Protein AF-A0A496T1W1-F1 (afdb_monomer_lite)

Sequence (147 aa):
QLTPLDWDQRHTVNASVSYTAKDWGASIIGQFGSGLPYTPRRSEDITTLLTNSQRKPSSYNVDLRAYKDFKFGSTTVTLFIRVFNLFDTLNELNVYDDTGRAGFTIDERKARATNPPQLINTLDDWFTNPTHYSEPRRIELGITYTF

Structure (mmCIF, N/CA/C/O backbone):
data_AF-A0A496T1W1-F1
#
_entry.id   AF-A0A496T1W1-F1
#
loop_
_atom_site.group_PDB
_atom_site.id
_atom_site.type_symbol
_atom_site.label_atom_id
_atom_site.label_alt_id
_atom_site.label_comp_id
_atom_site.label_asym_id
_atom_site.label_entity_id
_atom_site.label_seq_id
_atom_site.pdbx_PDB_ins_code
_atom_site.Cartn_x
_atom_site.Cartn_y
_atom_site.Cartn_z
_atom_site.occupancy
_atom_site.B_iso_or_equiv
_atom_site.auth_seq_id
_atom_site.auth_comp_id
_atom_site.auth_asym_id
_atom_site.auth_atom_id
_atom_site.pdbx_PDB_model_num
ATOM 1 N N . GLN A 1 1 ? 0.716 13.653 -31.613 1.00 58.72 1 GLN A N 1
ATOM 2 C CA . GLN A 1 1 ? 0.342 12.562 -30.687 1.00 58.72 1 GLN A CA 1
ATOM 3 C C . GLN A 1 1 ? 0.541 13.078 -29.269 1.00 58.72 1 GLN A C 1
ATOM 5 O O . GLN A 1 1 ? 1.545 13.739 -29.046 1.00 58.72 1 GLN A O 1
ATOM 10 N N . LEU A 1 2 ? -0.418 12.877 -28.360 1.00 70.19 2 LEU A N 1
ATOM 11 C CA . LEU A 1 2 ? -0.277 13.291 -26.958 1.00 70.19 2 LEU A CA 1
ATOM 12 C C . LEU A 1 2 ? 0.468 12.197 -26.190 1.00 70.19 2 LEU A C 1
ATOM 14 O O . LEU A 1 2 ? 0.045 11.041 -26.195 1.00 70.19 2 LEU A O 1
ATOM 18 N N . THR A 1 3 ? 1.583 12.569 -25.577 1.00 80.88 3 THR A N 1
ATOM 19 C CA . THR A 1 3 ? 2.422 11.686 -24.765 1.00 80.88 3 THR A CA 1
ATOM 20 C C . THR A 1 3 ? 1.885 11.667 -23.331 1.00 80.88 3 THR A C 1
ATOM 22 O O . THR A 1 3 ? 1.713 12.748 -22.762 1.00 80.88 3 THR A O 1
ATOM 25 N N . PRO A 1 4 ? 1.603 10.496 -22.730 1.00 85.06 4 PRO A N 1
ATOM 26 C CA . PRO A 1 4 ? 1.197 10.421 -21.328 1.00 85.06 4 PRO A CA 1
ATOM 27 C C . PRO A 1 4 ? 2.269 11.002 -20.399 1.00 85.06 4 PRO A C 1
ATOM 29 O O . PRO A 1 4 ? 3.464 10.855 -20.659 1.00 85.06 4 PRO A O 1
ATOM 32 N N . LEU A 1 5 ? 1.848 11.642 -19.308 1.00 90.19 5 LEU A N 1
ATOM 33 C CA . LEU A 1 5 ? 2.750 12.056 -18.228 1.00 90.19 5 LEU A CA 1
ATOM 34 C C . LEU A 1 5 ? 3.182 10.836 -17.403 1.00 90.19 5 LEU A C 1
ATOM 36 O O . LEU A 1 5 ? 2.465 9.838 -17.358 1.00 90.19 5 LEU A O 1
ATOM 40 N N . ASP A 1 6 ? 4.309 10.928 -16.698 1.00 88.00 6 ASP A N 1
ATOM 41 C CA . ASP A 1 6 ? 4.852 9.813 -15.898 1.00 88.00 6 ASP A CA 1
ATOM 42 C C . ASP A 1 6 ? 3.872 9.320 -14.813 1.00 88.00 6 ASP A C 1
ATOM 44 O O . ASP A 1 6 ? 3.890 8.156 -14.415 1.00 88.00 6 ASP A O 1
ATOM 48 N N . TRP A 1 7 ? 2.979 10.200 -14.353 1.00 90.69 7 TRP A N 1
ATOM 49 C CA . TRP A 1 7 ? 1.946 9.918 -13.351 1.00 90.69 7 TRP A CA 1
ATOM 50 C C . TRP A 1 7 ? 0.546 9.683 -13.946 1.00 90.69 7 TRP A C 1
ATOM 52 O O . TRP A 1 7 ? -0.440 9.669 -13.210 1.00 90.69 7 TRP A O 1
ATOM 62 N N . ASP A 1 8 ? 0.423 9.507 -15.266 1.00 92.00 8 ASP A N 1
ATOM 63 C CA . ASP A 1 8 ? -0.870 9.271 -15.920 1.00 92.00 8 ASP A CA 1
ATOM 64 C C . ASP A 1 8 ? -1.394 7.844 -15.669 1.00 92.00 8 ASP A C 1
ATOM 66 O O . ASP A 1 8 ? -1.154 6.912 -16.445 1.00 92.00 8 ASP A O 1
ATOM 70 N N . GLN A 1 9 ? -2.144 7.653 -14.582 1.00 93.44 9 GLN A N 1
ATOM 71 C CA . GLN A 1 9 ? -2.840 6.401 -14.279 1.00 93.44 9 GLN A CA 1
ATOM 72 C C . GLN A 1 9 ? -4.296 6.441 -14.773 1.00 93.44 9 GLN A C 1
ATOM 74 O O . GLN A 1 9 ? -5.069 7.305 -14.375 1.00 93.44 9 GLN A O 1
ATOM 79 N N . ARG A 1 10 ? -4.694 5.474 -15.617 1.00 93.12 10 ARG A N 1
ATOM 80 C CA . ARG A 1 10 ? -6.039 5.443 -16.234 1.00 93.12 10 ARG A CA 1
ATOM 81 C C . ARG A 1 10 ? -7.158 5.098 -15.259 1.00 93.12 10 ARG A C 1
ATOM 83 O O . ARG A 1 10 ? -8.239 5.672 -15.347 1.00 93.12 10 ARG A O 1
ATOM 90 N N . HIS A 1 11 ? -6.920 4.130 -14.376 1.00 95.50 11 HIS A N 1
ATOM 91 C CA . HIS A 1 11 ? -7.895 3.713 -13.375 1.00 95.50 11 HIS A CA 1
ATOM 92 C C . HIS A 1 11 ? -7.226 3.587 -12.014 1.00 95.50 11 HIS A C 1
ATOM 94 O O . HIS A 1 11 ? -6.225 2.880 -11.868 1.00 95.50 11 HIS A O 1
ATOM 100 N N . THR A 1 12 ? -7.839 4.229 -11.028 1.00 96.75 12 THR A N 1
ATOM 101 C CA . THR A 1 12 ? -7.475 4.133 -9.619 1.00 96.75 12 THR A CA 1
ATOM 102 C C . THR A 1 12 ? -8.754 3.912 -8.832 1.00 96.75 12 THR A C 1
ATOM 104 O O . THR A 1 12 ? -9.720 4.659 -8.992 1.00 96.75 12 THR A O 1
ATOM 107 N N . VAL A 1 13 ? -8.781 2.879 -7.997 1.00 97.75 13 VAL A N 1
ATOM 108 C CA . VAL A 1 13 ? -9.930 2.562 -7.146 1.00 97.75 13 VAL A CA 1
ATOM 109 C C . VAL A 1 13 ? -9.442 2.460 -5.712 1.00 97.75 13 VAL A C 1
ATOM 111 O O . VAL A 1 13 ? -8.541 1.682 -5.419 1.00 97.75 13 VAL A O 1
ATOM 114 N N . ASN A 1 14 ? -10.053 3.239 -4.824 1.00 97.81 14 ASN A N 1
ATOM 115 C CA . ASN A 1 14 ? -9.832 3.161 -3.386 1.00 97.81 14 ASN A CA 1
ATOM 116 C C . ASN A 1 14 ? -11.159 2.805 -2.722 1.00 97.81 14 ASN A C 1
ATOM 118 O O . ASN A 1 14 ? -12.157 3.494 -2.931 1.00 97.81 14 ASN A O 1
ATOM 122 N N . ALA A 1 15 ? -11.169 1.738 -1.934 1.00 97.81 15 ALA A N 1
ATOM 123 C CA . ALA A 1 15 ? -12.339 1.279 -1.205 1.00 97.81 15 ALA A CA 1
ATOM 124 C C . ALA A 1 15 ? -11.987 1.130 0.273 1.00 97.81 15 ALA A C 1
ATOM 126 O O . ALA A 1 15 ? -10.952 0.562 0.614 1.00 97.81 15 ALA A O 1
ATOM 127 N N . SER A 1 16 ? -12.850 1.619 1.156 1.00 97.94 16 SER A N 1
ATOM 128 C CA . SER A 1 16 ? -12.693 1.450 2.596 1.00 97.94 16 SER A CA 1
ATOM 129 C C . SER A 1 16 ? -13.970 0.889 3.200 1.00 97.94 16 SER A C 1
ATOM 131 O O . SER A 1 16 ? -15.079 1.312 2.876 1.00 97.94 16 SER A O 1
ATOM 133 N N . VAL A 1 17 ? -13.807 -0.095 4.079 1.00 98.25 17 VAL A N 1
ATOM 134 C CA . VAL A 1 17 ? -14.901 -0.708 4.826 1.00 98.25 17 VAL A CA 1
ATOM 135 C C . VAL A 1 17 ? -14.499 -0.727 6.286 1.00 98.25 17 VAL A C 1
ATOM 137 O O . VAL A 1 17 ? -13.474 -1.304 6.644 1.00 98.25 17 VAL A O 1
ATOM 140 N N . SER A 1 18 ? -15.318 -0.109 7.127 1.00 98.12 18 SER A N 1
ATOM 141 C CA . SER A 1 18 ? -15.088 -0.049 8.565 1.00 98.12 18 SER A CA 1
ATOM 142 C C . SER A 1 18 ? -16.310 -0.548 9.310 1.00 98.12 18 SER A C 1
ATOM 144 O O . SER A 1 18 ? -17.440 -0.187 8.988 1.00 98.12 18 SER A O 1
ATOM 146 N N . TYR A 1 19 ? -16.062 -1.358 10.328 1.00 98.31 19 TYR A N 1
ATOM 147 C CA . TYR A 1 19 ? -17.067 -1.842 11.252 1.00 98.31 19 TYR A CA 1
ATOM 148 C C . TYR A 1 19 ? -16.629 -1.539 12.680 1.00 98.31 19 TYR A C 1
ATOM 150 O O . TYR A 1 19 ? -15.506 -1.856 13.075 1.00 98.31 19 TYR A O 1
ATOM 158 N N . THR A 1 20 ? -17.539 -0.958 13.454 1.00 97.94 20 THR A N 1
ATOM 159 C CA . THR A 1 20 ? -17.301 -0.591 14.848 1.00 97.94 20 THR A CA 1
ATOM 160 C C . THR A 1 20 ? -18.423 -1.136 15.713 1.00 97.94 20 THR A C 1
ATOM 162 O O . THR A 1 20 ? -19.601 -0.894 15.452 1.00 97.94 20 THR A O 1
ATOM 165 N N . ALA A 1 21 ? -18.040 -1.846 16.767 1.00 96.31 21 ALA A N 1
ATOM 166 C CA . ALA A 1 21 ? -18.907 -2.306 17.836 1.00 96.31 21 ALA A CA 1
ATOM 167 C C . ALA A 1 21 ? -18.531 -1.619 19.161 1.00 96.31 21 ALA A C 1
ATOM 169 O O . ALA A 1 21 ? -17.677 -0.736 19.216 1.00 96.31 21 ALA A O 1
ATOM 170 N N . LYS A 1 22 ? -19.196 -2.015 20.252 1.00 95.06 22 LYS A N 1
ATOM 171 C CA . LYS A 1 22 ? -19.070 -1.374 21.573 1.00 95.06 22 LYS A CA 1
ATOM 172 C C . LYS A 1 22 ? -17.638 -1.352 22.126 1.00 95.06 22 LYS A C 1
ATOM 174 O O . LYS A 1 22 ? -17.282 -0.418 22.840 1.00 95.06 22 LYS A O 1
ATOM 179 N N . ASP A 1 23 ? -16.877 -2.409 21.883 1.00 96.56 23 ASP A N 1
ATOM 180 C CA . ASP A 1 23 ? -15.576 -2.660 22.505 1.00 96.56 23 ASP A CA 1
ATOM 181 C C . ASP A 1 23 ? -14.555 -3.229 21.510 1.00 96.56 23 ASP A C 1
ATOM 183 O O . ASP A 1 23 ? -13.519 -3.748 21.911 1.00 96.56 23 ASP A O 1
ATOM 187 N N . TRP A 1 24 ? -14.856 -3.199 20.213 1.00 97.88 24 TRP A N 1
ATOM 188 C CA . TRP A 1 24 ? -13.948 -3.629 19.158 1.00 97.88 24 TRP A CA 1
ATOM 189 C C . TRP A 1 24 ? -14.320 -2.978 17.836 1.00 97.88 24 TRP A C 1
ATOM 191 O O . TRP A 1 24 ? -15.464 -2.572 17.627 1.00 97.88 24 TRP A O 1
ATOM 201 N N . GLY A 1 25 ? -13.368 -2.923 16.920 1.00 98.38 25 GLY A N 1
ATOM 202 C CA . GLY A 1 25 ? -13.633 -2.503 15.555 1.00 98.38 25 GLY A CA 1
ATOM 203 C C . GLY A 1 25 ? -12.571 -3.013 14.603 1.00 98.38 25 GLY A C 1
ATOM 204 O O . GLY A 1 25 ? -11.467 -3.382 15.009 1.00 98.38 25 GLY A O 1
ATOM 205 N N . ALA A 1 26 ? -12.920 -3.041 13.326 1.00 98.38 26 ALA A N 1
ATOM 206 C CA . ALA A 1 26 ? -12.023 -3.401 12.246 1.00 98.38 26 ALA A CA 1
ATOM 207 C C . ALA A 1 26 ? -12.242 -2.479 11.046 1.00 98.38 26 ALA A C 1
ATOM 209 O O . ALA A 1 26 ? -13.343 -1.991 10.794 1.00 98.38 26 ALA A O 1
ATOM 210 N N . SER A 1 27 ? -11.180 -2.226 10.298 1.00 98.38 27 SER A N 1
ATOM 211 C CA . SER A 1 27 ? -11.187 -1.404 9.098 1.00 98.38 27 SER A CA 1
ATOM 212 C C . SER A 1 27 ? -10.288 -2.045 8.059 1.00 98.38 27 SER A C 1
ATOM 214 O O . SER A 1 27 ? -9.165 -2.434 8.371 1.00 98.38 27 SER A O 1
ATOM 216 N N . ILE A 1 28 ? -10.783 -2.143 6.834 1.00 98.25 28 ILE A N 1
ATOM 217 C CA . ILE A 1 28 ? -10.038 -2.618 5.675 1.00 98.25 28 ILE A CA 1
ATOM 218 C C . ILE A 1 28 ? -10.001 -1.490 4.653 1.00 98.25 28 ILE A C 1
ATOM 220 O O . ILE A 1 28 ? -11.022 -0.850 4.394 1.00 98.25 28 ILE A O 1
ATOM 224 N N . ILE A 1 29 ? -8.828 -1.256 4.072 1.00 98.44 29 ILE A N 1
ATOM 225 C CA . ILE A 1 29 ? -8.633 -0.310 2.975 1.00 98.44 29 ILE A CA 1
ATOM 226 C C . ILE A 1 29 ? -8.015 -1.077 1.812 1.00 98.44 29 ILE A C 1
ATOM 228 O O . ILE A 1 29 ? -6.934 -1.638 1.946 1.00 98.44 29 ILE A O 1
ATOM 232 N N . GLY A 1 30 ? -8.716 -1.113 0.683 1.00 98.12 30 GLY A N 1
ATOM 233 C CA . GLY A 1 30 ? -8.241 -1.676 -0.573 1.00 98.12 30 GLY A CA 1
ATOM 234 C C . GLY A 1 30 ? -7.908 -0.577 -1.575 1.00 98.12 30 GLY A C 1
ATOM 235 O O . GLY A 1 30 ? -8.647 0.400 -1.707 1.00 98.12 30 GLY A O 1
ATOM 236 N N . GLN A 1 31 ? -6.806 -0.753 -2.290 1.00 98.00 31 GLN A N 1
ATOM 237 C CA . GLN A 1 31 ? -6.301 0.168 -3.301 1.00 98.00 31 GLN A CA 1
ATOM 238 C C . GLN A 1 31 ? -5.974 -0.628 -4.561 1.00 98.00 31 GLN A C 1
ATOM 240 O O . GLN A 1 31 ? -5.357 -1.688 -4.479 1.00 98.00 31 GLN A O 1
ATOM 245 N N . PHE A 1 32 ? -6.374 -0.126 -5.723 1.00 98.00 32 PHE A N 1
ATOM 246 C CA . PHE A 1 32 ? -6.052 -0.695 -7.029 1.00 98.00 32 PHE A CA 1
ATOM 247 C C . PHE A 1 32 ? -5.616 0.412 -7.986 1.00 98.00 32 PHE A C 1
ATOM 249 O O . PHE A 1 32 ? -6.240 1.474 -8.032 1.00 98.00 32 PHE A O 1
ATOM 256 N N . GLY A 1 33 ? -4.588 0.139 -8.788 1.00 97.50 33 GLY A N 1
ATOM 257 C CA . GLY A 1 33 ? -4.097 1.032 -9.830 1.00 97.50 33 GLY A CA 1
ATOM 258 C C . GLY A 1 33 ? -3.774 0.280 -11.119 1.00 97.50 33 GLY A C 1
ATOM 259 O O . GLY A 1 33 ? -3.086 -0.737 -11.107 1.00 97.50 33 GLY A O 1
ATOM 260 N N . SER A 1 34 ? -4.208 0.803 -12.266 1.00 95.50 34 SER A N 1
ATOM 261 C CA . SER A 1 34 ? -4.015 0.163 -13.580 1.00 95.50 34 SER A CA 1
ATOM 262 C C . SER A 1 34 ? -2.588 0.253 -14.150 1.00 95.50 34 SER A C 1
ATOM 264 O O . SER A 1 34 ? -2.406 0.036 -15.346 1.00 95.50 34 SER A O 1
ATOM 266 N N . GLY A 1 35 ? -1.601 0.646 -13.343 1.00 94.06 35 GLY A N 1
ATOM 267 C CA . GLY A 1 35 ? -0.214 0.827 -13.775 1.00 94.06 35 GLY A CA 1
ATOM 268 C C . GLY A 1 35 ? 0.091 2.204 -14.381 1.00 94.06 35 GLY A C 1
ATOM 269 O O . GLY A 1 35 ? -0.721 2.810 -15.095 1.00 94.06 35 GLY A O 1
ATOM 270 N N . LEU A 1 36 ? 1.285 2.702 -14.061 1.00 94.19 36 LEU A N 1
ATOM 271 C CA . LEU A 1 36 ? 1.827 3.961 -14.575 1.00 94.19 36 LEU A CA 1
ATOM 272 C C . LEU A 1 36 ? 2.513 3.751 -15.931 1.00 94.19 36 LEU A C 1
ATOM 274 O O . LEU A 1 36 ? 2.964 2.638 -16.214 1.00 94.19 36 LEU A O 1
ATOM 278 N N . PRO A 1 37 ? 2.610 4.780 -16.780 1.00 93.00 37 PRO A N 1
ATOM 279 C CA . PRO A 1 37 ? 3.386 4.693 -18.003 1.00 93.00 37 PRO A CA 1
ATOM 280 C C . PRO A 1 37 ? 4.881 4.495 -17.718 1.00 93.00 37 PRO A C 1
ATOM 282 O O . PRO A 1 37 ? 5.388 4.885 -16.667 1.00 93.00 37 PRO A O 1
ATOM 285 N N . TYR A 1 38 ? 5.586 3.874 -18.658 1.00 91.62 38 TYR A N 1
ATOM 286 C CA . TYR A 1 38 ? 7.045 3.863 -18.702 1.00 91.62 38 TYR A CA 1
ATOM 287 C C . TYR A 1 38 ? 7.527 3.983 -20.148 1.00 91.62 38 TYR A C 1
ATOM 289 O O . TYR A 1 38 ? 6.788 3.724 -21.106 1.00 91.62 38 TYR A O 1
ATOM 297 N N . THR A 1 39 ? 8.781 4.397 -20.299 1.00 90.38 39 THR A N 1
ATOM 298 C CA . THR A 1 39 ? 9.435 4.538 -21.599 1.00 90.38 39 THR A CA 1
ATOM 299 C C . THR A 1 39 ? 10.245 3.277 -21.886 1.00 90.38 39 THR A C 1
ATOM 301 O O . THR A 1 39 ? 11.232 3.046 -21.191 1.00 90.38 39 THR A O 1
ATOM 304 N N . PRO A 1 40 ? 9.847 2.444 -22.863 1.00 87.44 40 PRO A N 1
ATOM 305 C CA . PRO A 1 40 ? 10.580 1.235 -23.185 1.00 87.44 40 PRO A CA 1
ATOM 306 C C . PRO A 1 40 ? 11.850 1.521 -23.995 1.00 87.44 40 PRO A C 1
ATOM 308 O O . PRO A 1 40 ? 11.873 2.407 -24.855 1.00 87.44 40 PRO A O 1
ATOM 311 N N . ARG A 1 41 ? 12.895 0.718 -23.781 1.00 85.06 41 ARG A N 1
ATOM 312 C CA . ARG A 1 41 ? 14.157 0.798 -24.527 1.00 85.06 41 ARG A CA 1
ATOM 313 C C . ARG A 1 41 ? 14.014 0.110 -25.883 1.00 85.06 41 ARG A C 1
ATOM 315 O O . ARG A 1 41 ? 13.972 -1.117 -25.961 1.00 85.06 41 ARG A O 1
ATOM 322 N N . ARG A 1 42 ? 13.991 0.875 -26.980 1.00 69.38 42 ARG A N 1
ATOM 323 C CA . ARG A 1 42 ? 14.191 0.326 -28.336 1.00 69.38 42 ARG A CA 1
ATOM 324 C C . ARG A 1 42 ? 15.678 0.283 -28.671 1.00 69.38 42 ARG A C 1
ATOM 326 O O . ARG A 1 42 ? 16.390 1.253 -28.446 1.00 69.38 42 ARG A O 1
ATOM 333 N N . SER A 1 43 ? 16.125 -0.837 -29.236 1.00 55.47 43 SER A N 1
ATOM 334 C CA . SER A 1 43 ? 17.499 -1.014 -29.725 1.00 55.47 43 SER A CA 1
ATOM 335 C C . SER A 1 43 ? 17.680 -0.667 -31.209 1.00 55.47 43 SER A C 1
ATOM 337 O O . SER A 1 43 ? 18.821 -0.492 -31.617 1.00 55.47 43 SER A O 1
ATOM 339 N N . GLU A 1 44 ? 16.605 -0.523 -32.004 1.00 53.62 44 GLU A N 1
ATOM 340 C CA . GLU A 1 44 ? 16.737 -0.471 -33.478 1.00 53.62 44 GLU A CA 1
ATOM 341 C C . GLU A 1 44 ? 16.104 0.737 -34.198 1.00 53.62 44 GLU A C 1
ATOM 343 O O . GLU A 1 44 ? 16.532 1.045 -35.302 1.00 53.62 44 GLU A O 1
ATOM 348 N N . ASP A 1 45 ? 15.162 1.482 -33.601 1.00 48.06 45 ASP A N 1
ATOM 349 C CA . ASP A 1 45 ? 14.458 2.579 -34.299 1.00 48.06 45 ASP A CA 1
ATOM 350 C C . ASP A 1 45 ? 14.401 3.86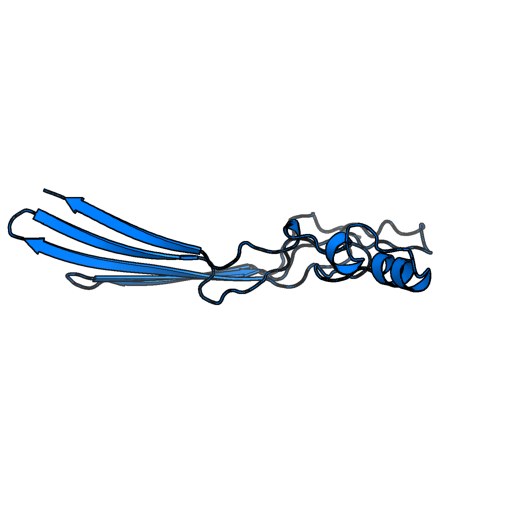0 -33.450 1.00 48.06 45 ASP A C 1
ATOM 352 O O . ASP A 1 45 ? 13.574 3.992 -32.546 1.00 48.06 45 ASP A O 1
ATOM 356 N N . ILE A 1 46 ? 15.299 4.808 -33.748 1.00 56.69 46 ILE A N 1
ATOM 357 C CA . ILE A 1 46 ? 15.491 6.091 -33.031 1.00 56.69 46 ILE A CA 1
ATOM 358 C C . ILE A 1 46 ? 14.516 7.181 -33.533 1.00 56.69 46 ILE A C 1
ATOM 360 O O . ILE A 1 46 ? 14.378 8.243 -32.932 1.00 56.69 46 ILE A O 1
ATOM 364 N N . THR A 1 47 ? 13.803 6.935 -34.635 1.00 54.09 47 THR A N 1
ATOM 365 C CA . THR A 1 47 ? 12.998 7.947 -35.345 1.00 54.09 47 THR A CA 1
ATOM 366 C C . THR A 1 47 ? 11.694 8.331 -34.639 1.00 54.09 47 THR A C 1
ATOM 368 O O . THR A 1 47 ? 11.105 9.363 -34.959 1.00 54.09 47 THR A O 1
ATOM 371 N N . THR A 1 48 ? 11.256 7.560 -33.640 1.00 58.66 48 THR A N 1
ATOM 372 C CA . THR A 1 48 ? 10.067 7.857 -32.831 1.00 58.66 48 THR A CA 1
ATOM 373 C C . THR A 1 48 ? 10.432 7.933 -31.351 1.00 58.66 48 THR A C 1
ATOM 375 O O . THR A 1 48 ? 10.728 6.912 -30.732 1.00 58.66 48 THR A O 1
ATOM 378 N N . LEU A 1 49 ? 10.371 9.133 -30.765 1.00 60.28 49 LEU A N 1
ATOM 379 C CA . LEU A 1 49 ? 10.451 9.340 -29.315 1.00 60.28 49 LEU A CA 1
ATOM 380 C C . LEU A 1 49 ? 9.205 8.730 -28.652 1.00 60.28 49 LEU A C 1
ATOM 382 O O . LEU A 1 49 ? 8.162 9.369 -28.534 1.00 60.28 49 LEU A O 1
ATOM 386 N N . LEU A 1 50 ? 9.301 7.459 -28.261 1.00 73.44 50 LEU A N 1
ATOM 387 C CA . LEU A 1 50 ? 8.232 6.681 -27.628 1.00 73.44 50 LEU A CA 1
ATOM 388 C C . LEU A 1 50 ? 8.231 6.858 -26.101 1.00 73.44 50 LEU A C 1
ATOM 390 O O . LEU A 1 50 ? 8.194 5.881 -25.349 1.00 73.44 50 LEU A O 1
ATOM 394 N N . THR A 1 51 ? 8.272 8.107 -25.639 1.00 82.88 51 THR A N 1
ATOM 395 C CA . THR A 1 51 ? 8.148 8.434 -24.214 1.00 82.88 51 THR A CA 1
ATOM 396 C C . THR A 1 51 ? 6.805 7.931 -23.686 1.00 82.88 51 THR A C 1
ATOM 398 O O . THR A 1 51 ? 5.774 8.140 -24.324 1.00 82.88 51 THR A O 1
ATOM 401 N N . ASN A 1 52 ? 6.811 7.251 -22.537 1.00 85.56 52 ASN A N 1
ATOM 402 C CA . ASN A 1 52 ? 5.600 6.775 -21.856 1.00 85.56 52 ASN A CA 1
ATOM 403 C C . ASN A 1 52 ? 4.635 5.992 -22.760 1.00 85.56 52 ASN A C 1
ATOM 405 O O . ASN A 1 52 ? 3.411 6.116 -22.671 1.00 85.56 52 ASN A O 1
ATOM 409 N N . SER A 1 53 ? 5.201 5.195 -23.668 1.00 86.81 53 SER A N 1
ATOM 410 C CA . SER A 1 53 ? 4.451 4.459 -24.688 1.00 86.81 53 SER A CA 1
ATOM 411 C C . SER A 1 53 ? 3.921 3.105 -24.208 1.00 86.81 53 SER A C 1
ATOM 413 O O . SER A 1 53 ? 3.015 2.556 -24.837 1.00 86.81 53 SER A O 1
ATOM 415 N N . GLN A 1 54 ? 4.439 2.575 -23.096 1.00 89.56 54 GLN A N 1
ATOM 416 C CA . GLN A 1 54 ? 3.987 1.328 -22.468 1.00 89.56 54 GLN A CA 1
ATOM 417 C C . GLN A 1 54 ? 3.604 1.562 -21.002 1.00 89.56 54 GLN A C 1
ATOM 419 O O . GLN A 1 54 ? 3.778 2.661 -20.478 1.00 89.56 54 GLN A O 1
ATOM 424 N N . ARG A 1 55 ? 3.004 0.561 -20.345 1.00 91.56 55 ARG A N 1
ATOM 425 C CA . ARG A 1 55 ? 2.512 0.666 -18.961 1.00 91.56 55 ARG A CA 1
ATOM 426 C C . ARG A 1 55 ? 3.080 -0.434 -18.080 1.00 91.56 55 ARG A C 1
ATOM 428 O O . ARG A 1 55 ? 3.143 -1.585 -18.501 1.00 91.56 55 ARG A O 1
ATOM 435 N N . LYS A 1 56 ? 3.448 -0.053 -16.856 1.00 95.25 56 LYS A N 1
ATOM 436 C CA . LYS A 1 56 ? 3.805 -0.972 -15.775 1.00 95.25 56 LYS A CA 1
ATOM 437 C C . LYS A 1 56 ? 2.611 -1.885 -15.455 1.00 95.25 56 LYS A C 1
ATOM 439 O O . LYS A 1 56 ? 1.468 -1.488 -15.715 1.00 95.25 56 LYS A O 1
ATOM 444 N N . PRO A 1 57 ? 2.839 -3.071 -14.869 1.00 96.00 57 PRO A N 1
ATOM 445 C CA . PRO A 1 57 ? 1.761 -3.932 -14.397 1.00 96.00 57 PRO A CA 1
ATOM 446 C C . PRO A 1 57 ? 0.816 -3.214 -13.428 1.00 96.00 57 PRO A C 1
ATOM 448 O O . PRO A 1 57 ? 1.200 -2.280 -12.721 1.00 96.00 57 PRO A O 1
ATOM 451 N N . SER A 1 58 ? -0.443 -3.652 -13.400 1.00 96.44 58 SER A N 1
ATOM 452 C CA . SER A 1 58 ? -1.408 -3.169 -12.414 1.00 96.44 58 SER A CA 1
ATOM 453 C C . SER A 1 58 ? -0.992 -3.576 -11.006 1.00 96.44 58 SER A C 1
ATOM 455 O O . SER A 1 58 ? -0.503 -4.689 -10.810 1.00 96.44 58 SER A O 1
ATOM 457 N N . SER A 1 59 ? -1.267 -2.718 -10.031 1.00 96.88 59 SER A N 1
ATOM 458 C CA . SER A 1 59 ? -1.006 -2.980 -8.620 1.00 96.88 59 SER A CA 1
ATOM 459 C C . SER A 1 59 ? -2.298 -3.025 -7.814 1.00 96.88 59 SER A C 1
ATOM 461 O O . SER A 1 59 ? -3.281 -2.351 -8.136 1.00 96.88 59 SER A O 1
ATOM 463 N N . TYR A 1 60 ? -2.290 -3.816 -6.746 1.00 97.31 60 TYR A N 1
ATOM 464 C CA . TYR A 1 60 ? -3.325 -3.780 -5.724 1.00 97.31 60 TYR A CA 1
ATOM 465 C C . TYR A 1 60 ? -2.729 -4.012 -4.339 1.00 97.31 60 TYR A C 1
ATOM 467 O O . TYR A 1 60 ? -1.801 -4.801 -4.162 1.00 97.31 60 TYR A O 1
ATOM 475 N N . ASN A 1 61 ? -3.282 -3.333 -3.344 1.00 98.06 61 ASN A N 1
ATOM 476 C CA . ASN A 1 61 ? -2.883 -3.483 -1.955 1.00 98.06 61 ASN A CA 1
ATOM 477 C C . ASN A 1 61 ? -4.114 -3.474 -1.051 1.00 98.06 61 ASN A C 1
ATOM 479 O O . ASN A 1 61 ? -5.085 -2.767 -1.324 1.00 98.06 61 ASN A O 1
ATOM 483 N N . VAL A 1 62 ? -4.072 -4.266 0.017 1.00 98.31 62 VAL A N 1
ATOM 484 C CA . VAL A 1 62 ? -5.127 -4.297 1.030 1.00 98.31 62 VAL A CA 1
ATOM 485 C C . VAL A 1 62 ? -4.494 -4.212 2.403 1.00 98.31 62 VAL A C 1
ATOM 487 O O . VAL A 1 62 ? -3.676 -5.056 2.755 1.00 98.31 62 VAL A O 1
ATOM 490 N N . ASP A 1 63 ? -4.918 -3.226 3.181 1.00 98.56 63 ASP A N 1
ATOM 491 C CA . ASP A 1 63 ? -4.474 -3.014 4.551 1.00 98.56 63 ASP A CA 1
ATOM 492 C C . ASP A 1 63 ? -5.625 -3.274 5.522 1.00 98.56 63 ASP A C 1
ATOM 494 O O . ASP A 1 63 ? -6.786 -2.964 5.243 1.00 98.56 63 ASP A O 1
ATOM 498 N N . LEU A 1 64 ? -5.295 -3.828 6.686 1.00 98.56 64 LEU A N 1
ATOM 499 C CA . LEU A 1 64 ? -6.227 -4.126 7.767 1.00 98.56 64 LEU A CA 1
ATOM 500 C C . LEU A 1 64 ? -5.796 -3.395 9.034 1.00 98.56 64 LEU A C 1
ATOM 502 O O . LEU A 1 64 ? -4.632 -3.409 9.424 1.00 98.56 64 LEU A O 1
ATOM 506 N N . ARG A 1 65 ? -6.763 -2.842 9.754 1.00 98.50 65 ARG A N 1
ATOM 507 C CA . ARG A 1 65 ? -6.607 -2.401 11.136 1.00 98.50 65 ARG A CA 1
ATOM 508 C C . ARG A 1 65 ? -7.711 -3.017 11.974 1.00 98.50 65 ARG A C 1
ATOM 510 O O . ARG A 1 65 ? -8.868 -2.952 11.586 1.00 98.50 65 ARG A O 1
ATOM 517 N N . ALA A 1 66 ? -7.379 -3.548 13.140 1.00 98.56 66 ALA A N 1
ATOM 518 C CA . ALA A 1 66 ? -8.369 -3.983 14.116 1.00 98.56 66 ALA A CA 1
ATOM 519 C C . ALA A 1 66 ? -7.963 -3.551 15.523 1.00 98.56 66 ALA A C 1
ATOM 521 O O . ALA A 1 66 ? -6.780 -3.354 15.805 1.00 98.56 66 ALA A O 1
ATOM 522 N N . TYR A 1 67 ? -8.945 -3.373 16.398 1.00 98.56 67 TYR A N 1
ATOM 523 C CA . TYR A 1 67 ? -8.712 -3.029 17.793 1.00 98.56 67 TYR A CA 1
ATOM 524 C C . TYR A 1 67 ? -9.753 -3.656 18.720 1.00 98.56 67 TYR A C 1
ATOM 526 O O . TYR A 1 67 ? -10.861 -3.995 18.296 1.00 98.56 67 TYR A O 1
ATOM 534 N N . LYS A 1 68 ? -9.379 -3.786 19.994 1.00 98.19 68 LYS A N 1
ATOM 535 C CA . LYS A 1 68 ? -10.214 -4.257 21.097 1.00 98.19 68 LYS A CA 1
ATOM 536 C C . LYS A 1 68 ? -9.984 -3.376 22.320 1.00 98.19 68 LYS A C 1
ATOM 538 O O . LYS A 1 68 ? -8.842 -3.210 22.743 1.00 98.19 68 LYS A O 1
ATOM 543 N N . ASP A 1 69 ? -11.066 -2.883 22.902 1.00 97.94 69 ASP A N 1
ATOM 544 C CA . ASP A 1 69 ? -11.063 -2.076 24.115 1.00 97.94 69 ASP A CA 1
ATOM 545 C C . ASP A 1 69 ? -11.420 -2.932 25.333 1.00 97.94 69 ASP A C 1
ATOM 547 O O . ASP A 1 69 ? -12.407 -3.670 25.339 1.00 97.94 69 ASP A O 1
ATOM 551 N N . PHE A 1 70 ? -10.645 -2.779 26.399 1.00 97.19 70 PHE A N 1
ATOM 552 C CA . PHE A 1 70 ? -10.871 -3.377 27.708 1.00 97.19 70 PHE A CA 1
ATOM 553 C C . PHE A 1 70 ? -11.131 -2.255 28.710 1.00 97.19 70 PHE A C 1
ATOM 555 O O . PHE A 1 70 ? -10.256 -1.428 28.969 1.00 97.19 70 PHE A O 1
ATOM 562 N N . LYS A 1 71 ? -12.349 -2.203 29.256 1.00 94.81 71 LYS A N 1
ATOM 563 C CA . LYS A 1 71 ? -12.770 -1.154 30.196 1.00 94.81 71 LYS A CA 1
ATOM 564 C C . LYS A 1 71 ? -12.633 -1.637 31.638 1.00 94.81 71 LYS A C 1
ATOM 566 O O . LYS A 1 71 ? -13.212 -2.659 31.998 1.00 94.81 71 LYS A O 1
ATOM 571 N N . PHE A 1 72 ? -11.932 -0.862 32.460 1.00 93.56 72 PHE A N 1
ATOM 572 C CA 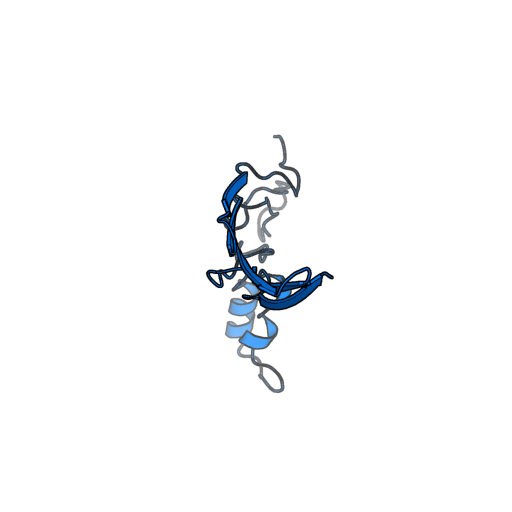. PHE A 1 72 ? -11.728 -1.083 33.892 1.00 93.56 72 PHE A CA 1
ATOM 573 C C . PHE A 1 72 ? -12.104 0.195 34.660 1.00 93.56 72 PHE A C 1
ATOM 575 O O . PHE A 1 72 ? -11.264 1.050 34.929 1.00 93.56 72 PHE A O 1
ATOM 582 N N . GLY A 1 73 ? -13.389 0.358 34.991 1.00 90.94 73 GLY A N 1
ATOM 583 C CA . GLY A 1 73 ? -13.877 1.581 35.640 1.00 90.94 73 GLY A CA 1
ATOM 584 C C . GLY A 1 73 ? -13.754 2.800 34.719 1.00 90.94 73 GLY A C 1
ATOM 585 O O . GLY A 1 73 ? -14.354 2.808 33.645 1.00 90.94 73 GLY A O 1
ATOM 586 N N . SER A 1 74 ? -12.991 3.818 35.135 1.00 92.19 74 SER A N 1
ATOM 587 C CA . SER A 1 74 ? -12.685 4.999 34.309 1.00 92.19 74 SER A CA 1
ATOM 588 C C . SER A 1 74 ? -11.582 4.747 33.277 1.00 92.19 74 SER A C 1
ATOM 590 O O . SER A 1 74 ? -11.459 5.497 32.316 1.00 92.19 74 SER A O 1
ATOM 592 N N . THR A 1 75 ? -10.806 3.674 33.435 1.00 95.69 75 THR A N 1
ATOM 593 C CA . THR A 1 75 ? -9.669 3.360 32.571 1.00 95.69 75 THR A CA 1
ATOM 594 C C . THR A 1 75 ? -10.086 2.503 31.377 1.00 95.69 75 THR A C 1
ATOM 596 O O . THR A 1 75 ? -10.875 1.566 31.510 1.00 95.69 75 THR A O 1
ATOM 599 N N . THR A 1 76 ? -9.517 2.778 30.204 1.00 97.06 76 THR A N 1
ATOM 600 C CA . THR A 1 76 ? -9.634 1.934 29.008 1.00 97.06 76 THR A CA 1
ATOM 601 C C . THR A 1 76 ? -8.251 1.547 28.495 1.00 97.06 76 THR A C 1
ATOM 603 O O . THR A 1 76 ? -7.387 2.399 28.294 1.00 97.06 76 THR A O 1
ATOM 606 N N . VAL A 1 77 ? -8.052 0.250 28.268 1.00 97.69 77 VAL A N 1
ATOM 607 C CA . VAL A 1 77 ? -6.875 -0.306 27.594 1.00 97.69 77 VAL A CA 1
ATOM 608 C C . VAL A 1 77 ? -7.297 -0.772 26.208 1.00 97.69 77 VAL A C 1
ATOM 610 O O . VAL A 1 77 ? -8.136 -1.659 26.095 1.00 97.69 77 VAL A O 1
ATOM 613 N N . THR A 1 78 ? -6.712 -0.216 25.156 1.00 98.00 78 THR A N 1
ATOM 614 C CA . THR A 1 78 ? -6.976 -0.619 23.771 1.00 98.00 78 THR A CA 1
ATOM 615 C C . THR A 1 78 ? -5.799 -1.414 23.235 1.00 98.00 78 THR A C 1
ATOM 617 O O . THR A 1 78 ? -4.688 -0.895 23.146 1.00 98.00 78 THR A O 1
ATOM 620 N N . LEU A 1 79 ? -6.039 -2.657 22.829 1.00 98.25 79 LEU A N 1
ATOM 621 C CA . LEU A 1 79 ? -5.098 -3.430 22.021 1.00 98.25 79 LEU A CA 1
ATOM 622 C C . LEU A 1 79 ? -5.437 -3.216 20.551 1.00 98.25 79 LEU A C 1
ATOM 624 O O . LEU A 1 79 ? -6.605 -3.310 20.173 1.00 98.25 79 LEU A O 1
ATOM 628 N N . PHE A 1 80 ? -4.443 -2.958 19.708 1.00 98.31 80 PHE A N 1
ATOM 629 C CA . PHE A 1 80 ? -4.661 -2.830 18.273 1.00 98.31 80 PHE A CA 1
ATOM 630 C C . PHE A 1 80 ? -3.602 -3.560 17.456 1.00 98.31 80 PHE A C 1
ATOM 632 O O . PHE A 1 80 ? -2.453 -3.717 17.868 1.00 98.31 80 PHE A O 1
ATOM 639 N N . ILE A 1 81 ? -4.017 -3.966 16.261 1.00 98.56 81 ILE A N 1
ATOM 640 C CA . ILE A 1 81 ? -3.173 -4.540 15.222 1.00 98.56 81 ILE A CA 1
ATOM 641 C C . ILE A 1 81 ? -3.377 -3.763 13.923 1.00 98.56 81 ILE A C 1
ATOM 643 O O . ILE A 1 81 ? -4.499 -3.372 13.583 1.00 98.56 81 ILE A O 1
ATOM 647 N N . ARG A 1 82 ? -2.289 -3.536 13.190 1.00 98.56 82 ARG A N 1
ATOM 648 C CA . ARG A 1 82 ? -2.302 -3.048 11.809 1.00 98.56 82 ARG A CA 1
ATOM 649 C C . ARG A 1 82 ? -1.519 -4.030 10.955 1.00 98.56 82 ARG A C 1
ATOM 651 O O . ARG A 1 82 ? -0.413 -4.411 11.321 1.00 98.56 82 ARG A O 1
ATOM 658 N N . VAL A 1 83 ? -2.096 -4.446 9.842 1.00 98.50 83 VAL A N 1
ATOM 659 C CA . VAL A 1 83 ? -1.455 -5.308 8.855 1.00 98.50 83 VAL A CA 1
ATOM 660 C C . VAL A 1 83 ? -1.450 -4.547 7.543 1.00 98.50 83 VAL A C 1
ATOM 662 O O . VAL A 1 83 ? -2.502 -4.357 6.937 1.00 98.50 83 VAL A O 1
ATOM 665 N N . PHE A 1 84 ? -0.271 -4.099 7.131 1.00 98.31 84 PHE A N 1
ATOM 666 C CA . PHE A 1 84 ? -0.041 -3.526 5.812 1.00 98.31 84 PHE A CA 1
ATOM 667 C C . PHE A 1 84 ? 0.287 -4.644 4.834 1.00 98.31 84 PHE A C 1
ATOM 669 O O . PHE A 1 84 ? 1.025 -5.567 5.193 1.00 98.31 84 PHE A O 1
ATOM 676 N N . ASN A 1 85 ? -0.251 -4.559 3.618 1.00 97.75 85 ASN A N 1
ATOM 677 C CA . ASN A 1 85 ? -0.130 -5.609 2.611 1.00 97.75 85 ASN A CA 1
ATOM 678 C C . ASN A 1 85 ? -0.604 -6.975 3.150 1.00 97.75 85 ASN A C 1
ATOM 680 O O . ASN A 1 85 ? 0.139 -7.955 3.247 1.00 97.75 85 ASN A O 1
ATOM 684 N N . LEU A 1 86 ? -1.885 -7.030 3.531 1.00 97.56 86 LEU A N 1
ATOM 685 C CA . LEU A 1 86 ? -2.555 -8.187 4.133 1.00 97.56 86 LEU A CA 1
ATOM 686 C C . LEU A 1 86 ? -2.366 -9.477 3.329 1.00 97.56 86 LEU A C 1
ATOM 688 O O . LEU A 1 86 ? -2.264 -10.548 3.922 1.00 97.56 86 LEU A O 1
ATOM 692 N N . PHE A 1 87 ? -2.301 -9.381 2.001 1.00 97.31 87 PHE A N 1
ATOM 693 C CA . PHE A 1 87 ? -2.134 -10.528 1.109 1.00 97.31 87 PHE A CA 1
ATOM 694 C C . PHE A 1 87 ? -0.679 -10.832 0.748 1.00 97.31 87 PHE A C 1
ATOM 696 O O . PHE A 1 87 ? -0.437 -11.857 0.123 1.00 97.31 87 PHE A O 1
ATOM 703 N N . ASP A 1 88 ? 0.281 -10.026 1.212 1.00 96.88 88 ASP A N 1
ATOM 704 C CA . ASP A 1 88 ? 1.702 -10.129 0.843 1.00 96.88 88 ASP A CA 1
ATOM 705 C C . ASP A 1 88 ? 1.920 -10.091 -0.682 1.00 96.88 88 ASP A C 1
ATOM 707 O O . ASP A 1 88 ? 2.710 -10.835 -1.258 1.00 96.88 88 ASP A O 1
ATOM 711 N N . THR A 1 89 ? 1.160 -9.228 -1.361 1.00 96.06 89 THR A N 1
ATOM 712 C CA . THR A 1 89 ? 1.277 -9.013 -2.802 1.00 96.06 89 THR A CA 1
ATOM 713 C C . THR A 1 89 ? 2.571 -8.264 -3.097 1.00 96.06 89 THR A C 1
ATOM 715 O O . THR A 1 89 ? 2.815 -7.185 -2.552 1.00 96.06 89 THR A O 1
ATOM 718 N N . LEU A 1 90 ? 3.373 -8.800 -4.012 1.00 94.56 90 LEU A N 1
ATOM 719 C CA . LEU A 1 90 ? 4.617 -8.187 -4.464 1.00 94.56 90 LEU A CA 1
ATOM 720 C C . LEU A 1 90 ? 4.354 -7.293 -5.690 1.00 94.56 90 LEU A C 1
ATOM 722 O O . LEU A 1 90 ? 4.511 -7.716 -6.834 1.00 94.56 90 LEU A O 1
ATOM 726 N N . ASN A 1 91 ? 3.886 -6.064 -5.463 1.00 96.50 91 ASN A N 1
ATOM 727 C CA . ASN A 1 91 ? 3.540 -5.144 -6.550 1.00 96.50 91 ASN A CA 1
ATOM 728 C C . ASN A 1 91 ? 4.793 -4.584 -7.235 1.00 96.50 91 ASN A C 1
ATOM 730 O O . ASN A 1 91 ? 5.722 -4.149 -6.562 1.00 96.50 91 ASN A O 1
ATOM 734 N N . GLU A 1 92 ? 4.788 -4.520 -8.567 1.00 95.81 92 GLU A N 1
ATOM 735 C CA . GLU A 1 92 ? 5.894 -3.983 -9.370 1.00 95.81 92 GLU A CA 1
ATOM 736 C C . GLU A 1 92 ? 5.836 -2.438 -9.405 1.00 95.81 92 GLU A C 1
ATOM 738 O O . GLU A 1 92 ? 5.110 -1.842 -10.203 1.00 95.81 92 GLU A O 1
ATOM 743 N N . LEU A 1 93 ? 6.581 -1.769 -8.516 1.00 94.00 93 LEU A N 1
ATOM 744 C CA . LEU A 1 93 ? 6.691 -0.303 -8.450 1.00 94.00 93 LEU A CA 1
ATOM 745 C C . LEU A 1 93 ? 7.527 0.258 -9.604 1.00 94.00 93 LEU A C 1
ATOM 747 O O . LEU A 1 93 ? 7.197 1.297 -10.187 1.00 94.00 93 LEU A O 1
ATOM 751 N N . ASN A 1 94 ? 8.609 -0.442 -9.942 1.00 93.75 94 ASN A N 1
ATOM 752 C CA . ASN A 1 94 ? 9.489 -0.128 -11.060 1.00 93.75 94 ASN A CA 1
ATOM 753 C C . ASN A 1 94 ? 9.693 -1.362 -11.927 1.00 93.75 94 ASN A C 1
ATOM 755 O O . ASN A 1 94 ? 9.482 -2.490 -11.494 1.00 93.75 94 ASN A O 1
ATOM 759 N N . VAL A 1 95 ? 10.065 -1.121 -13.176 1.00 93.44 95 VAL A N 1
ATOM 760 C CA . VAL A 1 95 ? 10.223 -2.163 -14.182 1.00 93.44 95 VAL A CA 1
ATOM 761 C C . VAL A 1 95 ? 11.464 -1.870 -14.999 1.00 93.44 95 VAL A C 1
ATOM 763 O O . VAL A 1 95 ? 11.828 -0.702 -15.164 1.00 93.44 95 VAL A O 1
ATOM 766 N N . TYR A 1 96 ? 12.085 -2.913 -15.535 1.00 93.00 96 TYR A N 1
ATOM 767 C CA . TYR A 1 96 ? 13.095 -2.730 -16.562 1.00 93.00 96 TYR A CA 1
ATOM 768 C C . TYR A 1 96 ? 12.447 -2.187 -17.837 1.00 93.00 96 TYR A C 1
ATOM 770 O O . TYR A 1 96 ? 11.347 -2.590 -18.225 1.00 93.00 96 TYR A O 1
ATOM 778 N N . ASP A 1 97 ? 13.127 -1.247 -18.482 1.00 89.88 97 ASP A N 1
ATOM 779 C CA . ASP A 1 97 ? 12.654 -0.567 -19.687 1.00 89.88 97 ASP A CA 1
ATOM 780 C C . ASP A 1 97 ? 12.606 -1.493 -20.915 1.00 89.88 97 ASP A C 1
ATOM 782 O O . ASP A 1 97 ? 11.920 -1.205 -21.892 1.00 89.88 97 ASP A O 1
ATOM 786 N N . ASP A 1 98 ? 13.289 -2.630 -20.880 1.00 89.12 98 ASP A N 1
ATOM 787 C CA . ASP A 1 98 ? 13.336 -3.594 -21.972 1.00 89.12 98 ASP A CA 1
ATOM 788 C C . ASP A 1 98 ? 12.247 -4.678 -21.898 1.00 89.12 98 ASP A C 1
ATOM 790 O O . ASP A 1 98 ? 11.798 -5.159 -22.940 1.00 89.12 98 ASP A O 1
ATOM 794 N N . THR A 1 99 ? 11.798 -5.058 -20.699 1.00 90.12 99 THR A N 1
ATOM 795 C CA . THR A 1 99 ? 10.786 -6.111 -20.486 1.00 90.12 99 THR A CA 1
ATOM 796 C C . THR A 1 99 ? 9.461 -5.586 -19.952 1.00 90.12 99 THR A C 1
ATOM 798 O O . THR A 1 99 ? 8.446 -6.275 -20.068 1.00 90.12 99 THR A O 1
ATOM 801 N N . GLY A 1 100 ? 9.450 -4.400 -19.340 1.00 90.31 100 GLY A N 1
ATOM 802 C CA . GLY A 1 100 ? 8.283 -3.884 -18.630 1.00 90.31 100 GLY A CA 1
ATOM 803 C C . GLY A 1 100 ? 7.939 -4.663 -17.367 1.00 90.31 100 GLY A C 1
ATOM 804 O O . GLY A 1 100 ? 6.821 -4.532 -16.870 1.00 90.31 100 GLY A O 1
ATOM 805 N N . ARG A 1 101 ? 8.871 -5.479 -16.855 1.00 92.94 101 ARG A N 1
ATOM 806 C CA . ARG A 1 101 ? 8.712 -6.261 -15.626 1.00 92.94 101 ARG A CA 1
ATOM 807 C C . ARG A 1 101 ? 9.802 -5.929 -14.614 1.00 92.94 101 ARG A C 1
ATOM 809 O O . ARG A 1 101 ? 10.914 -5.565 -14.979 1.00 92.94 101 ARG A O 1
ATOM 816 N N . ALA A 1 102 ? 9.482 -6.070 -13.336 1.00 93.25 102 ALA A N 1
ATOM 817 C CA . ALA A 1 102 ? 10.408 -5.901 -12.221 1.00 93.25 102 ALA 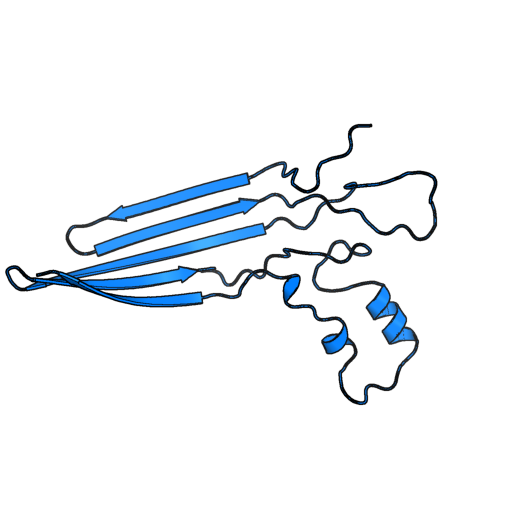A CA 1
ATOM 818 C C . ALA A 1 102 ? 11.409 -7.058 -12.094 1.00 93.25 102 ALA A C 1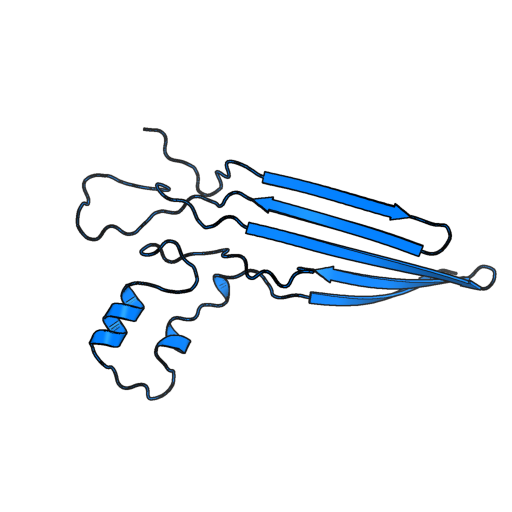
ATOM 820 O O . ALA A 1 102 ? 12.527 -6.845 -11.637 1.00 93.25 102 ALA A O 1
ATOM 821 N N . GLY A 1 103 ? 10.988 -8.274 -12.463 1.00 91.25 103 GLY A N 1
ATOM 822 C CA . GLY A 1 103 ? 11.677 -9.513 -12.090 1.00 91.25 103 GLY A CA 1
ATOM 823 C C . GLY A 1 103 ? 12.674 -10.080 -13.092 1.00 91.25 103 GLY A C 1
ATOM 824 O O . GLY A 1 103 ? 13.315 -11.068 -12.766 1.00 91.25 103 GLY A O 1
ATOM 825 N N . PHE A 1 104 ? 12.786 -9.520 -14.297 1.00 89.56 104 PHE A N 1
ATOM 826 C CA . PHE A 1 104 ? 13.795 -9.953 -15.266 1.00 89.56 104 PHE A CA 1
ATOM 827 C C . PHE A 1 104 ? 14.059 -8.874 -16.317 1.00 89.56 104 PHE A C 1
ATOM 829 O O . PHE A 1 104 ? 13.174 -8.087 -16.659 1.00 89.56 104 PHE A O 1
ATOM 836 N N . THR A 1 105 ? 15.261 -8.901 -16.886 1.00 91.31 105 THR A N 1
ATOM 837 C CA . THR A 1 105 ? 15.696 -8.041 -17.997 1.00 91.31 105 THR A CA 1
ATOM 838 C C . THR A 1 105 ? 16.332 -8.887 -19.102 1.00 91.31 105 THR A C 1
ATOM 840 O O . THR A 1 105 ? 16.857 -9.980 -18.876 1.00 91.31 105 THR A O 1
ATOM 843 N N . ILE A 1 106 ? 16.301 -8.393 -20.339 1.00 90.38 106 ILE A N 1
ATOM 844 C CA . ILE A 1 106 ? 17.031 -8.990 -21.460 1.00 90.38 106 ILE A CA 1
ATOM 845 C C . ILE A 1 106 ? 18.544 -8.926 -21.209 1.00 90.38 106 ILE A C 1
ATOM 847 O O . ILE A 1 106 ? 19.269 -9.807 -21.678 1.00 90.38 106 ILE A O 1
ATOM 851 N N . ASP A 1 107 ? 19.026 -7.929 -20.466 1.00 90.19 107 ASP A N 1
ATOM 852 C CA . ASP A 1 107 ? 20.450 -7.772 -20.166 1.00 90.19 107 ASP A CA 1
ATOM 853 C C . ASP A 1 107 ? 20.974 -8.896 -19.258 1.00 90.19 107 ASP A C 1
ATOM 855 O O . ASP A 1 107 ? 22.070 -9.405 -19.493 1.00 90.19 107 ASP A O 1
ATOM 859 N N . GLU A 1 108 ? 20.156 -9.395 -18.330 1.00 90.75 108 GLU A N 1
ATOM 860 C CA . GLU A 1 108 ? 20.458 -10.595 -17.540 1.00 90.75 108 GLU A CA 1
ATOM 861 C C . GLU A 1 108 ? 20.598 -11.822 -18.448 1.00 90.75 108 GLU A C 1
ATOM 863 O O . GLU A 1 108 ? 21.580 -12.562 -18.368 1.00 90.75 108 GLU A O 1
ATOM 868 N N . ARG A 1 109 ? 19.653 -12.021 -19.377 1.00 87.88 109 ARG A N 1
ATOM 869 C CA . ARG A 1 109 ? 19.710 -13.137 -20.334 1.00 87.88 109 ARG A CA 1
ATOM 870 C C . ARG A 1 109 ? 20.962 -13.068 -21.212 1.00 87.88 109 ARG A C 1
ATOM 872 O O . ARG A 1 109 ? 21.571 -14.102 -21.486 1.00 87.88 109 ARG A O 1
ATOM 879 N N . LYS A 1 110 ? 21.356 -11.867 -21.648 1.00 90.69 110 LYS A N 1
ATOM 880 C CA . LYS A 1 110 ? 22.594 -11.644 -22.413 1.00 90.69 110 LYS A CA 1
ATOM 881 C C . LYS A 1 110 ? 23.835 -11.944 -21.573 1.00 90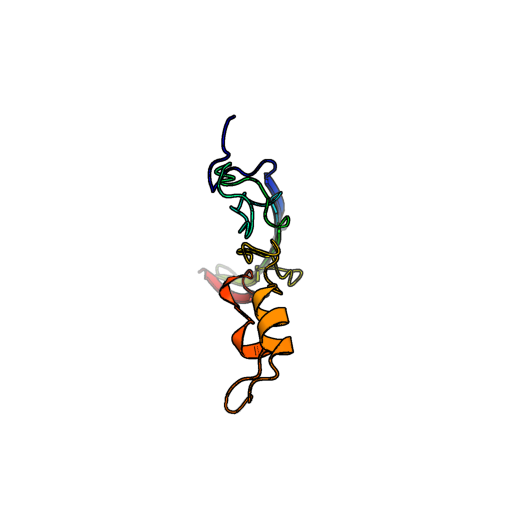.69 110 LYS A C 1
ATOM 883 O O . LYS A 1 110 ? 24.723 -12.637 -22.058 1.00 90.69 110 LYS A O 1
ATOM 888 N N . ALA A 1 111 ? 23.881 -11.479 -20.325 1.00 90.38 111 ALA A N 1
ATOM 889 C CA . ALA A 1 111 ? 24.979 -11.764 -19.405 1.00 90.38 111 ALA A CA 1
ATOM 890 C C . ALA A 1 111 ? 25.095 -13.266 -19.109 1.00 90.38 111 ALA A C 1
ATOM 892 O O . ALA A 1 111 ? 26.188 -13.815 -19.094 1.00 90.38 111 ALA A O 1
ATOM 893 N N . ARG A 1 112 ? 23.973 -13.976 -18.957 1.00 90.44 112 ARG A N 1
ATOM 894 C CA . ARG A 1 112 ? 23.980 -15.432 -18.766 1.00 90.44 112 ARG A CA 1
ATOM 895 C C . ARG A 1 112 ? 24.569 -16.171 -19.970 1.00 90.44 112 ARG A C 1
ATOM 897 O O . ARG A 1 112 ? 25.285 -17.151 -19.788 1.00 90.44 112 ARG A O 1
ATOM 904 N N . ALA A 1 113 ? 24.319 -15.684 -21.187 1.00 91.25 113 ALA A N 1
ATOM 905 C CA . ALA A 1 113 ? 24.841 -16.286 -22.414 1.00 91.25 113 ALA A CA 1
ATOM 906 C C . ALA A 1 113 ? 26.371 -16.174 -22.560 1.00 91.25 113 ALA A C 1
ATOM 908 O O . ALA A 1 113 ? 26.967 -16.991 -23.258 1.00 91.25 113 ALA A O 1
ATOM 909 N N . THR A 1 114 ? 27.019 -15.205 -21.903 1.00 90.75 114 THR A N 1
ATOM 910 C CA . THR A 1 114 ? 28.487 -15.065 -21.923 1.00 90.75 114 THR A CA 1
ATOM 911 C C . THR A 1 114 ? 29.194 -15.928 -20.873 1.00 90.75 114 THR A C 1
ATOM 913 O O . THR A 1 114 ? 30.421 -15.983 -20.870 1.00 90.75 114 THR A O 1
ATOM 916 N N . ASN A 1 115 ? 28.435 -16.623 -20.014 1.00 88.31 115 ASN A N 1
ATOM 917 C CA . ASN A 1 115 ? 28.920 -17.491 -18.937 1.00 88.31 115 ASN A CA 1
ATOM 918 C C . ASN A 1 115 ? 30.035 -16.860 -18.065 1.00 88.31 115 ASN A C 1
ATOM 920 O O . ASN A 1 115 ? 31.149 -17.390 -18.001 1.00 88.31 115 ASN A O 1
ATOM 924 N N . PRO A 1 116 ? 29.774 -15.712 -17.409 1.00 87.94 116 PRO A N 1
ATOM 925 C CA . PRO A 1 116 ? 30.774 -15.018 -16.608 1.00 87.94 116 PRO A CA 1
ATOM 926 C C . PRO A 1 116 ? 31.092 -15.779 -15.308 1.00 87.94 116 PRO A C 1
ATOM 928 O O . PRO A 1 116 ? 30.219 -16.457 -14.757 1.00 87.94 116 PRO A O 1
ATOM 931 N N . PRO A 1 117 ? 32.313 -15.636 -14.760 1.00 86.88 117 PRO A N 1
ATOM 932 C CA . PRO A 1 117 ? 32.653 -16.201 -13.458 1.00 86.88 117 PRO A CA 1
ATOM 933 C C . PRO A 1 117 ? 31.865 -15.506 -12.330 1.00 86.88 117 PRO A C 1
ATOM 935 O O . PRO A 1 117 ? 31.924 -14.287 -12.181 1.00 86.88 117 PRO A O 1
ATOM 938 N N . GLN A 1 118 ? 31.156 -16.283 -11.506 1.00 88.00 118 GLN A N 1
ATOM 939 C CA . GLN A 1 118 ? 30.315 -15.803 -10.395 1.00 88.00 118 GLN A CA 1
ATOM 940 C C . GLN A 1 118 ? 31.055 -15.946 -9.055 1.00 88.00 118 GLN A C 1
ATOM 942 O O . GLN A 1 118 ? 30.775 -16.841 -8.264 1.00 88.00 118 GLN A O 1
ATOM 947 N N . LEU A 1 119 ? 32.075 -15.111 -8.836 1.00 86.31 119 LEU A N 1
ATOM 948 C CA . LEU A 1 119 ? 32.986 -15.243 -7.686 1.00 86.31 119 LEU A CA 1
ATOM 949 C C . LEU A 1 119 ? 32.393 -14.75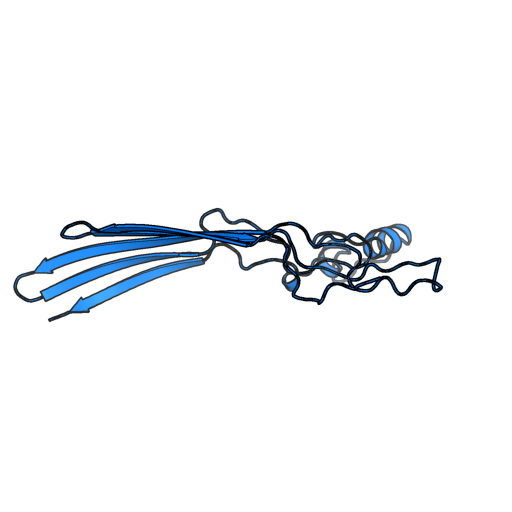4 -6.353 1.00 86.31 119 LEU A C 1
ATOM 951 O O . LEU A 1 119 ? 32.755 -15.283 -5.307 1.00 86.31 119 LEU A O 1
ATOM 955 N N . ILE A 1 120 ? 31.545 -13.719 -6.389 1.00 88.69 120 ILE A N 1
ATOM 956 C CA . ILE A 1 120 ? 30.996 -13.054 -5.191 1.00 88.69 120 ILE A CA 1
ATOM 957 C C . ILE A 1 120 ? 29.471 -13.179 -5.158 1.00 88.69 120 ILE A C 1
ATOM 959 O O . ILE A 1 120 ? 28.927 -13.674 -4.179 1.00 88.69 120 ILE A O 1
ATOM 963 N N . ASN A 1 121 ? 28.800 -12.767 -6.236 1.00 88.12 121 ASN A N 1
ATOM 964 C CA . ASN A 1 121 ? 27.346 -12.824 -6.377 1.00 88.12 121 ASN A CA 1
ATOM 965 C C . ASN A 1 121 ? 26.975 -13.696 -7.575 1.00 88.12 121 ASN A C 1
ATOM 967 O O . ASN A 1 121 ? 27.704 -13.721 -8.577 1.00 88.12 121 ASN A O 1
ATOM 971 N N . THR A 1 122 ? 25.825 -14.366 -7.493 1.00 90.44 122 THR A N 1
ATOM 972 C CA . THR A 1 122 ? 25.234 -14.995 -8.676 1.00 90.44 122 THR A CA 1
ATOM 973 C C . THR A 1 122 ? 24.721 -13.923 -9.640 1.00 90.44 122 THR A C 1
ATOM 975 O O . THR A 1 122 ? 24.540 -12.760 -9.268 1.00 90.44 122 THR A O 1
ATOM 978 N N . LEU A 1 123 ? 24.490 -14.291 -10.905 1.00 88.81 123 LEU A N 1
ATOM 979 C CA . LEU A 1 123 ? 23.833 -13.372 -11.843 1.00 88.81 123 LEU A CA 1
ATOM 980 C C . LEU A 1 123 ? 22.438 -12.975 -11.339 1.00 88.81 123 LEU A C 1
ATOM 982 O O . LEU A 1 123 ? 22.066 -11.811 -11.445 1.00 88.81 123 LEU A O 1
ATOM 986 N N . ASP A 1 124 ? 21.708 -13.911 -10.737 1.00 87.56 124 ASP A N 1
ATOM 987 C CA . ASP A 1 124 ? 20.367 -13.679 -10.198 1.00 87.56 124 ASP A CA 1
ATOM 988 C C . ASP A 1 124 ? 20.411 -12.629 -9.074 1.00 87.56 124 ASP A C 1
ATOM 990 O O . ASP A 1 124 ? 19.625 -11.683 -9.086 1.00 87.56 124 ASP A O 1
ATOM 994 N N . ASP A 1 125 ? 21.379 -12.725 -8.157 1.00 89.06 125 ASP A N 1
ATOM 995 C CA . ASP A 1 125 ? 21.562 -11.745 -7.075 1.00 89.06 125 ASP A CA 1
ATOM 996 C C . ASP A 1 125 ? 21.933 -10.357 -7.609 1.00 89.06 125 ASP A C 1
ATOM 998 O O . ASP A 1 125 ? 21.490 -9.342 -7.078 1.00 89.06 125 ASP A O 1
ATOM 1002 N N . TRP A 1 126 ? 22.741 -10.302 -8.672 1.00 88.94 126 TRP A N 1
ATOM 1003 C CA . TRP A 1 126 ? 23.152 -9.042 -9.293 1.00 88.94 126 TRP A CA 1
ATOM 1004 C C . TRP A 1 126 ? 21.982 -8.305 -9.955 1.00 88.94 126 TRP A C 1
ATOM 1006 O O . TRP A 1 126 ? 21.900 -7.078 -9.881 1.00 88.94 126 TRP A O 1
ATOM 1016 N N . PHE A 1 127 ? 21.088 -9.044 -10.616 1.00 90.19 127 PHE A N 1
ATOM 1017 C CA . PHE A 1 127 ? 19.934 -8.476 -11.314 1.00 90.19 127 PHE A CA 1
ATOM 1018 C C . PHE A 1 127 ? 18.675 -8.387 -10.438 1.00 90.19 127 PHE A C 1
ATOM 1020 O O . PHE A 1 127 ? 17.714 -7.730 -10.827 1.00 90.19 127 PHE A O 1
ATOM 1027 N N . THR A 1 128 ? 18.661 -8.968 -9.239 1.00 89.44 128 THR A N 1
ATOM 1028 C CA . THR A 1 128 ? 17.544 -8.803 -8.303 1.00 89.44 128 THR A CA 1
ATOM 1029 C C . THR A 1 128 ? 17.589 -7.418 -7.664 1.00 89.44 128 THR A C 1
ATOM 1031 O O . THR A 1 128 ? 18.467 -7.113 -6.861 1.00 89.44 128 THR A O 1
ATOM 1034 N N . ASN A 1 129 ? 16.600 -6.576 -7.975 1.00 91.50 129 ASN A N 1
ATOM 1035 C CA . ASN A 1 129 ? 16.470 -5.246 -7.386 1.00 91.50 129 ASN A CA 1
ATOM 1036 C C . ASN A 1 129 ? 15.228 -5.142 -6.477 1.00 91.50 129 ASN A C 1
ATOM 1038 O O . ASN A 1 129 ? 14.112 -4.986 -6.982 1.00 91.50 129 ASN A O 1
ATOM 1042 N N . PRO A 1 130 ? 15.392 -5.136 -5.139 1.00 90.94 130 PRO A N 1
ATOM 1043 C CA . PRO A 1 130 ? 14.276 -4.994 -4.203 1.00 90.94 130 PRO A CA 1
ATOM 1044 C C . PRO A 1 130 ? 13.481 -3.694 -4.379 1.00 90.94 130 PRO A C 1
ATOM 1046 O O . PRO A 1 130 ? 12.285 -3.668 -4.117 1.00 90.94 130 PRO A O 1
ATOM 1049 N N . THR A 1 131 ? 14.110 -2.622 -4.877 1.00 93.06 131 THR A N 1
ATOM 1050 C CA . THR A 1 131 ? 13.443 -1.320 -5.092 1.00 93.06 131 THR A CA 1
ATOM 1051 C C . THR A 1 131 ? 12.434 -1.334 -6.247 1.00 93.06 131 THR A C 1
ATOM 1053 O O . THR A 1 131 ? 11.699 -0.364 -6.453 1.00 93.06 131 THR A O 1
ATOM 1056 N N . HIS A 1 132 ? 12.380 -2.425 -7.019 1.00 94.44 132 HIS A N 1
ATOM 1057 C CA . HIS A 1 132 ? 11.349 -2.629 -8.031 1.00 94.44 132 HIS A CA 1
ATOM 1058 C C . HIS A 1 132 ? 10.024 -3.115 -7.450 1.00 94.44 132 HIS A C 1
ATOM 1060 O O . HIS A 1 132 ? 9.008 -3.026 -8.137 1.00 94.44 132 HIS A O 1
ATOM 1066 N N . TYR A 1 133 ? 10.009 -3.574 -6.200 1.00 95.94 133 TYR A N 1
ATOM 1067 C CA . TYR A 1 133 ? 8.831 -4.150 -5.575 1.00 95.94 133 TYR A CA 1
ATOM 1068 C C . TYR A 1 133 ? 8.323 -3.317 -4.401 1.00 95.94 133 TYR A C 1
ATOM 1070 O O . TYR A 1 133 ? 9.067 -2.565 -3.772 1.00 95.94 133 TYR A O 1
ATOM 1078 N N . SER A 1 134 ? 7.028 -3.443 -4.116 1.00 95.94 134 SER A N 1
ATOM 1079 C CA . SER A 1 134 ? 6.422 -2.878 -2.915 1.00 95.94 134 SER A CA 1
ATOM 1080 C C . SER A 1 134 ? 6.961 -3.537 -1.652 1.00 95.94 134 SER A C 1
ATOM 1082 O O . SER A 1 134 ? 7.432 -4.674 -1.682 1.00 95.94 134 SER A O 1
ATOM 1084 N N . GLU A 1 135 ? 6.829 -2.836 -0.525 1.00 94.56 135 GLU A N 1
ATOM 1085 C CA . GLU A 1 135 ? 7.176 -3.393 0.780 1.00 94.56 135 GLU A CA 1
ATOM 1086 C C . GLU A 1 135 ? 6.419 -4.714 1.043 1.00 94.56 135 GLU A C 1
ATOM 1088 O O . GLU A 1 135 ? 5.231 -4.833 0.701 1.00 94.56 135 GLU A O 1
ATOM 1093 N N . PRO A 1 136 ? 7.089 -5.709 1.653 1.00 95.69 136 PRO A N 1
ATOM 1094 C CA . PRO A 1 136 ? 6.442 -6.948 2.063 1.00 95.69 136 PRO A CA 1
ATOM 1095 C C . PRO A 1 136 ? 5.442 -6.687 3.196 1.00 95.69 136 PRO A C 1
ATOM 1097 O O . PRO A 1 136 ? 5.394 -5.594 3.773 1.00 95.69 136 PRO A O 1
ATOM 1100 N N . ARG A 1 137 ? 4.651 -7.702 3.555 1.00 97.88 137 ARG A N 1
ATOM 1101 C CA . ARG A 1 137 ? 3.693 -7.606 4.665 1.00 97.88 137 ARG A CA 1
ATOM 1102 C C . ARG A 1 137 ? 4.346 -7.081 5.947 1.00 97.88 137 ARG A C 1
ATOM 1104 O O . ARG A 1 137 ? 5.262 -7.697 6.493 1.00 97.88 137 ARG A O 1
ATOM 1111 N N . ARG A 1 138 ? 3.798 -5.989 6.492 1.00 98.06 138 ARG A N 1
ATOM 1112 C CA . ARG A 1 138 ? 4.209 -5.413 7.784 1.00 98.06 138 ARG A CA 1
ATOM 1113 C C . ARG A 1 138 ? 3.080 -5.527 8.798 1.00 98.06 138 ARG A C 1
ATOM 1115 O O . ARG A 1 138 ? 1.966 -5.077 8.546 1.00 98.06 138 ARG A O 1
ATOM 1122 N N . ILE A 1 139 ? 3.380 -6.100 9.962 1.00 98.31 139 ILE A N 1
ATOM 1123 C CA . ILE A 1 139 ? 2.433 -6.246 11.072 1.00 98.31 139 ILE A CA 1
ATOM 1124 C C . ILE A 1 139 ? 2.901 -5.379 12.239 1.00 98.31 139 ILE A C 1
ATOM 1126 O O . ILE A 1 139 ? 4.009 -5.549 12.740 1.00 98.31 139 ILE A O 1
ATOM 1130 N N . GLU A 1 140 ? 2.039 -4.474 12.686 1.00 98.38 140 GLU A N 1
ATOM 1131 C CA . GLU A 1 140 ? 2.258 -3.625 13.853 1.00 98.38 140 GLU A CA 1
ATOM 1132 C C . GLU A 1 140 ? 1.261 -4.000 14.947 1.00 98.38 140 GLU A C 1
ATOM 1134 O O . GLU A 1 140 ? 0.052 -4.057 14.711 1.00 98.38 140 GLU A O 1
ATOM 1139 N N . LEU A 1 141 ? 1.770 -4.225 16.154 1.00 98.31 141 LEU A N 1
ATOM 1140 C CA . LEU A 1 141 ? 0.981 -4.457 17.359 1.00 98.31 141 LEU A CA 1
ATOM 1141 C C . LEU A 1 141 ? 1.202 -3.293 18.315 1.00 98.31 141 LEU A C 1
ATOM 1143 O O . LEU A 1 141 ? 2.332 -2.837 18.486 1.00 98.31 141 LEU A O 1
ATOM 1147 N N . GLY A 1 142 ? 0.138 -2.821 18.954 1.00 97.94 142 GLY A N 1
ATOM 1148 C CA . GLY A 1 142 ? 0.246 -1.723 19.900 1.00 97.94 142 GLY A CA 1
ATOM 1149 C C . GLY A 1 142 ? -0.815 -1.748 20.984 1.00 97.94 142 GLY A C 1
ATOM 1150 O O . GLY A 1 142 ? -1.844 -2.419 20.884 1.00 97.94 142 GLY A O 1
ATOM 1151 N N . ILE A 1 143 ? -0.522 -0.997 22.041 1.00 98.00 143 ILE A N 1
ATOM 1152 C CA . ILE A 1 143 ? -1.370 -0.835 23.216 1.00 98.00 143 ILE A CA 1
ATOM 1153 C C . ILE A 1 143 ? -1.561 0.662 23.441 1.00 98.00 143 ILE A C 1
ATOM 1155 O O . ILE A 1 143 ? -0.620 1.445 23.321 1.00 98.00 143 ILE A O 1
ATOM 1159 N N . THR A 1 144 ? -2.778 1.076 23.761 1.00 97.25 144 THR A N 1
ATOM 1160 C CA . THR A 1 144 ? -3.100 2.436 24.194 1.00 97.25 144 THR A CA 1
ATOM 1161 C C . THR A 1 144 ? -3.762 2.368 25.561 1.00 97.25 144 THR A C 1
ATOM 1163 O O . THR A 1 144 ? -4.605 1.510 25.799 1.00 97.25 144 THR A O 1
ATOM 1166 N N . TYR A 1 145 ? -3.360 3.255 26.465 1.00 96.38 145 TYR A N 1
ATOM 1167 C CA . TYR A 1 145 ? -3.900 3.358 27.817 1.00 96.38 145 TYR A CA 1
ATOM 1168 C C . TYR A 1 145 ? -4.525 4.744 27.997 1.00 96.38 145 TYR A C 1
ATOM 1170 O O . TYR A 1 145 ? -3.873 5.752 27.723 1.00 96.38 145 TYR A O 1
ATOM 1178 N N . THR A 1 146 ? -5.779 4.802 28.438 1.00 94.56 146 THR A N 1
ATOM 1179 C CA . THR A 1 146 ? -6.532 6.048 28.655 1.00 94.56 146 THR A CA 1
ATOM 1180 C C . THR A 1 146 ? -7.164 6.022 30.046 1.00 94.56 146 THR A C 1
ATOM 1182 O O . THR A 1 146 ? -7.781 5.018 30.401 1.00 94.56 146 THR A O 1
ATOM 1185 N N . PHE A 1 147 ? -6.981 7.091 30.831 1.00 89.88 147 PHE A N 1
ATOM 1186 C CA . PHE A 1 147 ? -7.435 7.223 32.223 1.00 89.88 147 PHE A CA 1
ATOM 1187 C C . PHE A 1 147 ? -8.548 8.258 32.389 1.00 89.88 147 PHE A C 1
ATOM 1189 O O . PHE A 1 147 ? -8.593 9.202 31.568 1.00 89.88 147 PHE A O 1
#

Secondary structure (DSSP, 8-state):
-PPPPTT--S-EEEEEEEEE-SSEEEEEEEEEE---EE----SS--SS--TT-EEPPPEEEEEEEEEEEEEETTEEEEEEEEEESTT----BSS--TTTS-SS--HHHHHHHHT----SSS-HHHHH--GGGBPPPPEEEEEEEEE-

Foldseek 3Di:
DDADDQADWPDKDWDKDKDDDDFKIKIKIKIKTQFGFAAADDPPDPPDRCGSVHGAHIDMWMKMKMKGWDDDPQKIKIKIKIKTRVVQDWGFPDAHRHPSHLQDDVVLVVVVVVVDDQPDHDSNRVSRDSVRTDDTIDMDIDMDMDD

pLDDT: mean 91.38, std 10.03, range [48.06, 98.56]

Radius of gyration: 22.65 Å; chains: 1; bounding box: 52×31×71 Å